Protein AF-S0J8M6-F1 (afdb_monomer)

Radius of gyration: 16.59 Å; Cα contacts (8 Å, |Δi|>4): 212; chains: 1; bounding box: 36×53×48 Å

pLDDT: mean 81.58, std 20.08, range [29.53, 96.81]

Structure (mmCIF, N/CA/C/O backbone):
data_AF-S0J8M6-F1
#
_entry.id   AF-S0J8M6-F1
#
loop_
_atom_site.group_PDB
_atom_site.id
_atom_site.type_symbol
_atom_site.label_atom_id
_atom_site.label_alt_id
_atom_site.label_comp_id
_atom_site.label_asym_id
_atom_site.label_entity_id
_atom_site.label_seq_id
_atom_site.pdbx_PDB_ins_code
_atom_site.Cartn_x
_atom_site.Cartn_y
_atom_site.Cartn_z
_atom_site.occupancy
_atom_site.B_iso_or_equiv
_atom_site.auth_seq_id
_atom_site.auth_comp_id
_atom_site.auth_asym_id
_atom_site.auth_atom_id
_atom_site.pdbx_PDB_model_num
ATOM 1 N N . MET A 1 1 ? 10.619 31.302 31.227 1.00 32.97 1 MET A N 1
ATOM 2 C CA . MET A 1 1 ? 9.238 30.873 31.512 1.00 32.97 1 MET A CA 1
ATOM 3 C C . MET A 1 1 ? 8.827 29.932 30.387 1.00 32.97 1 MET A C 1
ATOM 5 O O . MET A 1 1 ? 8.701 30.430 29.283 1.00 32.97 1 MET A O 1
ATOM 9 N N . ILE A 1 2 ? 8.698 28.629 30.715 1.00 34.47 2 ILE A N 1
ATOM 10 C CA . ILE A 1 2 ? 8.013 27.507 30.010 1.00 34.47 2 ILE A CA 1
ATOM 11 C C . ILE A 1 2 ? 8.549 27.183 28.576 1.00 34.47 2 ILE A C 1
ATOM 13 O O . ILE A 1 2 ? 8.850 28.086 27.817 1.00 34.47 2 ILE A O 1
ATOM 17 N N . LEU A 1 3 ? 8.781 25.945 28.117 1.00 31.84 3 LEU A N 1
ATOM 18 C CA . LEU A 1 3 ? 8.140 24.659 28.402 1.00 31.84 3 LEU A CA 1
ATOM 19 C C . LEU A 1 3 ? 9.119 23.479 28.375 1.00 31.84 3 LEU A C 1
ATOM 21 O O . LEU A 1 3 ? 9.919 23.321 27.458 1.00 31.84 3 LEU A O 1
ATOM 25 N N . SER A 1 4 ? 8.974 22.622 29.386 1.00 38.34 4 SER A N 1
ATOM 26 C CA . SER A 1 4 ? 9.396 21.226 29.393 1.00 38.34 4 SER A CA 1
ATOM 27 C C . SER A 1 4 ? 8.748 20.490 28.216 1.00 38.34 4 SER A C 1
ATOM 29 O O . SER A 1 4 ? 7.544 20.227 28.237 1.00 38.34 4 SER A O 1
ATOM 31 N N . GLY A 1 5 ? 9.534 20.188 27.184 1.00 31.67 5 GLY A N 1
ATOM 32 C CA . GLY A 1 5 ? 9.113 19.329 26.081 1.00 31.67 5 GLY A CA 1
ATOM 33 C C . GLY A 1 5 ? 9.007 17.887 26.564 1.00 31.67 5 GLY A C 1
ATOM 34 O O . GLY A 1 5 ? 10.000 17.310 27.006 1.00 31.67 5 GLY A O 1
ATOM 35 N N . GLY A 1 6 ? 7.794 17.337 26.521 1.00 29.53 6 GLY A N 1
ATOM 36 C CA . GLY A 1 6 ? 7.526 15.936 26.817 1.00 29.53 6 GLY A CA 1
ATOM 37 C C . GLY A 1 6 ? 8.408 15.016 25.977 1.00 29.53 6 GLY A C 1
ATOM 38 O O . GLY A 1 6 ? 8.615 15.233 24.784 1.00 29.53 6 GLY A O 1
ATOM 39 N N . VAL A 1 7 ? 8.953 13.991 26.625 1.00 33.16 7 VAL A N 1
ATOM 40 C CA . VAL A 1 7 ? 9.706 12.927 25.967 1.00 33.16 7 VAL A CA 1
ATOM 41 C C . VAL A 1 7 ? 8.689 12.051 25.239 1.00 33.16 7 VAL A C 1
ATOM 43 O O . VAL A 1 7 ? 8.014 11.246 25.873 1.00 33.16 7 VAL A O 1
ATOM 46 N N . TYR A 1 8 ? 8.546 12.223 23.924 1.00 38.94 8 TYR A N 1
ATOM 47 C CA . TYR A 1 8 ? 7.816 11.269 23.089 1.00 38.94 8 TYR A CA 1
ATOM 48 C C . TYR A 1 8 ? 8.672 9.999 22.968 1.00 38.94 8 TYR A C 1
ATOM 50 O O . TYR A 1 8 ? 9.764 10.063 22.398 1.00 38.94 8 TYR A O 1
ATOM 58 N N . PRO A 1 9 ? 8.238 8.847 23.504 1.00 37.88 9 PRO A N 1
ATOM 59 C CA . PRO A 1 9 ? 9.124 7.708 23.739 1.00 37.88 9 PRO A CA 1
ATOM 60 C C . PRO A 1 9 ? 9.523 6.907 22.484 1.00 37.88 9 PRO A C 1
ATOM 62 O O . PRO A 1 9 ? 10.106 5.844 22.634 1.00 37.88 9 PRO A O 1
ATOM 65 N N . ASN A 1 10 ? 9.270 7.390 21.258 1.00 46.72 10 ASN A N 1
ATOM 66 C CA . ASN A 1 10 ? 9.538 6.647 20.014 1.00 46.72 10 ASN A CA 1
ATOM 67 C C . ASN A 1 10 ? 9.931 7.542 18.817 1.00 46.72 10 ASN A C 1
ATOM 69 O O . ASN A 1 10 ? 9.442 7.356 17.704 1.00 46.72 10 ASN A O 1
ATOM 73 N N . MET A 1 11 ? 10.807 8.532 19.011 1.00 41.62 11 MET A N 1
ATOM 74 C CA . MET A 1 11 ? 11.320 9.332 17.888 1.00 41.62 11 MET A CA 1
ATOM 75 C C . MET A 1 11 ? 12.421 8.551 17.135 1.00 41.62 11 MET A C 1
ATOM 77 O O . MET A 1 11 ? 13.416 8.171 17.758 1.00 41.62 11 MET A O 1
ATOM 81 N N . PRO A 1 12 ? 12.281 8.273 15.821 1.00 45.41 12 PRO A N 1
ATOM 82 C CA . PRO A 1 12 ? 13.279 7.510 15.073 1.00 45.41 12 PRO A CA 1
ATOM 83 C C . PRO A 1 12 ? 14.605 8.286 14.942 1.00 45.41 12 PRO A C 1
ATOM 85 O O . PRO A 1 12 ? 14.601 9.520 14.906 1.00 45.41 12 PRO A O 1
ATOM 88 N N . PRO A 1 13 ? 15.757 7.591 14.852 1.00 42.75 13 PRO A N 1
ATOM 89 C CA . PRO A 1 13 ? 17.066 8.235 14.836 1.00 42.75 13 PRO A CA 1
ATOM 90 C C . PRO A 1 13 ? 17.245 9.145 13.612 1.00 42.75 13 PRO A C 1
ATOM 92 O O . PRO A 1 13 ? 17.044 8.740 12.464 1.00 42.75 13 PRO A O 1
ATOM 95 N N . ILE A 1 14 ? 17.677 10.382 13.870 1.00 43.38 14 ILE A N 1
ATOM 96 C CA . ILE A 1 14 ? 18.008 11.391 12.858 1.00 43.38 14 ILE A CA 1
ATOM 97 C C . ILE A 1 14 ? 19.294 10.955 12.142 1.00 43.38 14 ILE A C 1
ATOM 99 O O . ILE A 1 14 ? 20.349 10.819 12.763 1.00 43.38 14 ILE A O 1
ATOM 103 N N . THR A 1 15 ? 19.238 10.733 10.827 1.00 50.81 15 THR A N 1
ATOM 104 C CA . THR A 1 15 ? 20.457 10.503 10.030 1.00 50.81 15 THR A CA 1
ATOM 105 C C . THR A 1 15 ? 21.140 11.836 9.698 1.00 50.81 15 THR A C 1
ATOM 107 O O . THR A 1 15 ? 20.501 12.886 9.726 1.00 50.81 15 TH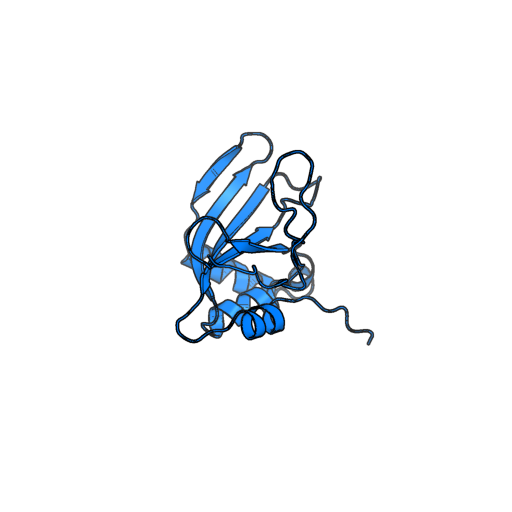R A O 1
ATOM 110 N N . ARG A 1 16 ? 22.442 11.824 9.351 1.00 42.69 16 ARG A N 1
ATOM 111 C CA . ARG A 1 16 ? 23.295 13.020 9.112 1.00 42.69 16 ARG A CA 1
ATOM 112 C C . ARG A 1 16 ? 22.754 14.059 8.104 1.00 42.69 16 ARG A C 1
ATOM 114 O O . ARG A 1 16 ? 23.362 15.112 7.961 1.00 42.69 16 ARG A O 1
ATOM 121 N N . ARG A 1 17 ? 21.651 13.780 7.401 1.00 43.78 17 ARG A N 1
ATOM 122 C CA . ARG A 1 17 ? 20.979 14.695 6.463 1.00 43.78 17 ARG A CA 1
ATOM 123 C C . ARG A 1 17 ? 19.645 15.262 6.969 1.00 43.78 17 ARG A C 1
ATOM 125 O O . ARG A 1 17 ? 18.928 15.859 6.181 1.00 43.78 17 ARG A O 1
ATOM 132 N N . GLY A 1 18 ? 19.294 15.086 8.244 1.00 39.19 18 GLY A N 1
ATOM 133 C CA . GLY A 1 18 ? 18.059 15.655 8.807 1.00 39.19 18 GLY A CA 1
ATOM 134 C C . GLY A 1 18 ? 16.768 15.032 8.264 1.00 39.19 18 GLY A C 1
ATOM 135 O O . GLY A 1 18 ? 15.685 15.510 8.575 1.00 39.19 18 GLY A O 1
ATOM 136 N N . VAL A 1 19 ? 16.871 13.955 7.480 1.00 44.22 19 VAL A N 1
ATOM 137 C CA . VAL A 1 19 ? 15.721 13.181 7.014 1.00 44.22 19 VAL A CA 1
ATOM 138 C C . VAL A 1 19 ? 15.435 12.124 8.072 1.00 44.22 19 VAL A C 1
ATOM 140 O O . VAL A 1 19 ? 16.308 11.301 8.387 1.00 44.22 19 VAL A O 1
ATOM 143 N N . TYR A 1 20 ? 14.234 12.176 8.648 1.00 45.22 20 TYR A N 1
ATOM 144 C CA . TYR A 1 20 ? 13.719 11.115 9.502 1.00 45.22 20 TYR A CA 1
ATOM 145 C C . TYR A 1 20 ? 13.807 9.805 8.724 1.00 45.22 20 TYR A C 1
ATOM 147 O O . TYR A 1 20 ? 13.199 9.667 7.666 1.00 45.22 20 TYR A O 1
ATOM 155 N N . LYS A 1 21 ? 14.591 8.842 9.218 1.00 45.38 21 LYS A N 1
ATOM 156 C CA . LYS A 1 21 ? 14.497 7.473 8.715 1.00 45.38 21 LYS A CA 1
ATOM 157 C C . LYS A 1 21 ? 13.219 6.893 9.310 1.00 45.38 21 LYS A C 1
ATOM 159 O O . LYS A 1 21 ? 13.263 6.247 10.354 1.00 45.38 21 LYS A O 1
ATOM 164 N N . THR A 1 22 ? 12.078 7.180 8.698 1.00 54.66 22 THR A N 1
ATOM 165 C CA . THR A 1 22 ? 10.847 6.441 8.961 1.00 54.66 22 THR A CA 1
ATOM 166 C C . THR A 1 22 ? 11.154 4.960 8.743 1.00 54.66 22 THR A C 1
ATOM 168 O O . THR A 1 22 ? 11.711 4.555 7.718 1.00 54.66 22 THR A O 1
ATOM 171 N N . MET A 1 23 ? 10.906 4.137 9.764 1.00 58.00 23 MET A N 1
ATOM 172 C CA . MET A 1 23 ? 10.990 2.689 9.605 1.00 58.00 23 MET A CA 1
ATOM 173 C C . MET A 1 23 ? 9.793 2.268 8.765 1.00 58.00 23 MET A C 1
ATOM 175 O O . MET A 1 23 ? 8.698 2.102 9.296 1.00 58.00 23 MET A O 1
ATOM 179 N N . ARG A 1 24 ? 9.999 2.162 7.451 1.00 78.25 24 ARG A N 1
ATOM 180 C CA . ARG A 1 24 ? 8.974 1.695 6.518 1.00 78.25 24 ARG A CA 1
ATOM 181 C C . ARG A 1 24 ? 8.620 0.254 6.853 1.00 78.25 24 ARG A C 1
ATOM 183 O O . ARG A 1 24 ? 9.496 -0.613 6.886 1.00 78.25 24 ARG A O 1
ATOM 190 N N . ARG A 1 25 ? 7.349 0.038 7.170 1.00 90.94 25 ARG A N 1
ATOM 191 C CA . ARG A 1 25 ? 6.793 -1.246 7.602 1.00 90.94 25 ARG A CA 1
ATOM 192 C C . ARG A 1 25 ? 6.327 -2.021 6.378 1.00 90.94 25 ARG A C 1
ATOM 194 O O . ARG A 1 25 ? 6.049 -1.420 5.345 1.00 90.94 25 ARG A O 1
ATOM 201 N N . ARG A 1 26 ? 6.272 -3.347 6.477 1.00 92.56 26 ARG A N 1
ATOM 202 C CA . ARG A 1 26 ? 5.739 -4.196 5.404 1.00 92.56 26 ARG A CA 1
ATOM 203 C C . ARG A 1 26 ? 4.240 -4.378 5.593 1.00 92.56 26 ARG A C 1
ATOM 205 O O . ARG A 1 26 ? 3.775 -4.425 6.729 1.00 92.56 26 ARG A O 1
ATOM 212 N N . THR A 1 27 ? 3.527 -4.500 4.486 1.00 93.50 27 THR A N 1
ATOM 213 C CA . THR A 1 27 ? 2.110 -4.871 4.441 1.00 93.50 27 THR A CA 1
ATOM 214 C C . THR A 1 27 ? 1.891 -5.869 3.304 1.00 93.50 27 THR A C 1
ATOM 216 O O . THR A 1 27 ? 2.838 -6.248 2.614 1.00 93.50 27 THR A O 1
ATOM 219 N N . THR A 1 28 ? 0.657 -6.312 3.104 1.00 93.81 28 THR A N 1
ATOM 220 C CA . THR A 1 28 ? 0.270 -7.231 2.028 1.00 93.81 28 THR A CA 1
ATOM 221 C C . THR A 1 28 ? -0.814 -6.611 1.160 1.00 93.81 28 THR A C 1
ATOM 223 O O . THR A 1 28 ? -1.510 -5.685 1.577 1.00 93.81 28 THR A O 1
ATOM 226 N N . THR A 1 29 ? -1.000 -7.155 -0.046 1.00 95.31 29 THR A N 1
ATOM 227 C CA . THR A 1 29 ? -2.090 -6.742 -0.945 1.00 95.31 29 THR A CA 1
ATOM 228 C C . THR A 1 29 ? -3.444 -6.845 -0.242 1.00 95.31 29 THR A C 1
ATOM 230 O O . THR A 1 29 ? -4.257 -5.928 -0.334 1.00 95.31 29 THR A O 1
ATOM 233 N N . LYS A 1 30 ? -3.652 -7.931 0.515 1.00 94.38 30 LYS A N 1
ATOM 234 C CA . LYS A 1 30 ? -4.869 -8.171 1.289 1.00 94.38 30 LYS A CA 1
ATOM 235 C C . LYS A 1 30 ? -5.097 -7.092 2.343 1.00 94.38 30 LYS A C 1
ATOM 237 O O . LYS A 1 30 ? -6.163 -6.494 2.369 1.00 94.38 30 LYS A O 1
ATOM 242 N N . GLN A 1 31 ? -4.097 -6.822 3.177 1.00 95.25 31 GLN A N 1
ATOM 243 C CA . GLN A 1 31 ? -4.194 -5.831 4.252 1.00 95.25 31 GLN A CA 1
ATOM 244 C C . GLN A 1 31 ? -4.444 -4.419 3.721 1.00 95.25 31 GLN A C 1
ATOM 246 O O . GLN A 1 31 ? -5.267 -3.685 4.267 1.00 95.25 31 GLN A O 1
ATOM 251 N N . LEU A 1 32 ? -3.772 -4.052 2.627 1.00 96.12 32 LEU A N 1
ATOM 252 C CA . LEU A 1 32 ? -4.018 -2.786 1.947 1.00 96.1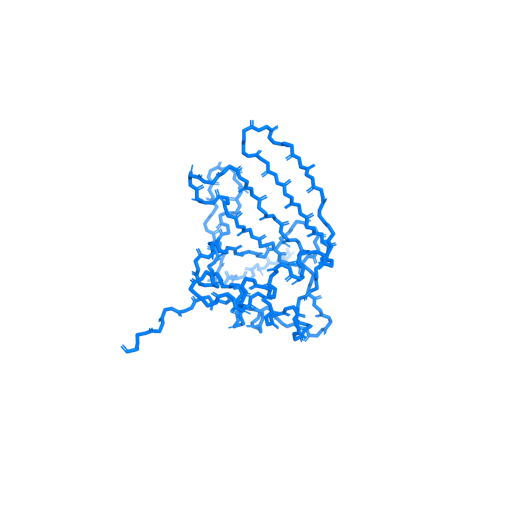2 32 LEU A CA 1
ATOM 253 C C . LEU A 1 32 ? -5.453 -2.706 1.415 1.00 96.12 32 LEU A C 1
ATOM 255 O O . LEU A 1 32 ? -6.143 -1.715 1.653 1.00 96.12 32 LEU A O 1
ATOM 259 N N . LEU A 1 33 ? -5.910 -3.749 0.718 1.00 96.44 33 LEU A N 1
ATOM 260 C CA . LEU A 1 33 ? -7.270 -3.798 0.196 1.00 96.44 33 LEU A CA 1
ATOM 261 C C . LEU A 1 33 ? -8.291 -3.689 1.333 1.00 96.44 33 LEU A C 1
ATOM 263 O O . LEU A 1 33 ? -9.182 -2.853 1.245 1.00 96.44 33 LEU A O 1
ATOM 267 N N . GLU A 1 34 ? -8.119 -4.446 2.418 1.00 96.00 34 GLU A N 1
ATOM 268 C CA . GLU A 1 34 ? -8.995 -4.407 3.593 1.00 96.00 34 GLU A CA 1
ATOM 269 C C . GLU A 1 34 ? -9.032 -3.019 4.250 1.00 96.00 34 GLU A C 1
ATOM 271 O O . GLU A 1 34 ? -10.108 -2.543 4.609 1.00 96.00 34 GLU A O 1
ATOM 276 N N . ALA A 1 35 ? -7.891 -2.332 4.374 1.00 96.81 35 ALA A N 1
ATOM 277 C CA . ALA A 1 35 ? -7.837 -0.973 4.917 1.00 96.81 35 ALA A CA 1
ATOM 278 C C . ALA A 1 35 ? -8.630 0.032 4.070 1.00 96.81 35 ALA A C 1
ATOM 280 O O . ALA A 1 35 ? -9.295 0.915 4.619 1.00 96.81 35 ALA A O 1
ATOM 281 N N . ILE A 1 36 ? -8.598 -0.129 2.746 1.00 96.69 36 ILE A N 1
ATOM 282 C CA . ILE A 1 36 ? -9.357 0.713 1.821 1.00 96.69 36 ILE A CA 1
ATOM 283 C C . ILE A 1 36 ? -10.846 0.347 1.848 1.00 96.69 36 ILE A C 1
ATOM 285 O O . ILE A 1 36 ? -11.696 1.226 1.981 1.00 96.69 36 ILE A O 1
ATOM 289 N N . THR A 1 37 ? -11.195 -0.941 1.769 1.00 96.19 37 THR A N 1
ATOM 290 C CA . THR A 1 37 ? -12.597 -1.389 1.727 1.00 96.19 37 THR A CA 1
ATOM 291 C C . THR A 1 37 ? -13.331 -1.159 3.044 1.00 96.19 37 THR A C 1
ATOM 293 O O . THR A 1 37 ? -14.529 -0.888 3.029 1.00 96.19 37 THR A O 1
ATOM 296 N N . ASN A 1 38 ? -12.625 -1.218 4.178 1.00 96.00 38 ASN A N 1
ATOM 297 C CA . ASN A 1 38 ? -13.174 -0.887 5.497 1.00 96.00 38 ASN A CA 1
ATOM 298 C C . ASN A 1 38 ? -13.232 0.627 5.751 1.00 96.00 38 ASN A C 1
ATOM 300 O O . ASN A 1 38 ? -13.606 1.040 6.847 1.00 96.00 38 ASN A O 1
ATOM 304 N N . ASN A 1 39 ? -12.873 1.449 4.757 1.00 94.56 39 ASN A N 1
ATOM 305 C CA . ASN A 1 39 ? -12.870 2.906 4.835 1.00 94.56 39 ASN A CA 1
ATOM 306 C C . ASN A 1 39 ? -12.025 3.439 6.007 1.00 94.56 39 ASN A C 1
ATOM 308 O O . ASN A 1 39 ? -12.392 4.430 6.626 1.00 94.56 39 ASN A O 1
ATOM 312 N N . LEU A 1 40 ? -10.903 2.780 6.317 1.00 95.62 40 LEU A N 1
ATOM 313 C CA . LEU A 1 40 ? -9.896 3.309 7.247 1.00 95.62 40 LEU A CA 1
ATOM 314 C C . LEU A 1 40 ? -8.945 4.262 6.514 1.00 95.62 40 LEU A C 1
ATOM 316 O O . LEU A 1 40 ? -8.496 5.267 7.066 1.00 95.62 40 LEU A O 1
ATOM 320 N N . LEU A 1 41 ? -8.660 3.943 5.249 1.00 95.38 41 LEU A N 1
ATOM 321 C CA . LEU A 1 41 ? -7.810 4.721 4.358 1.00 95.38 41 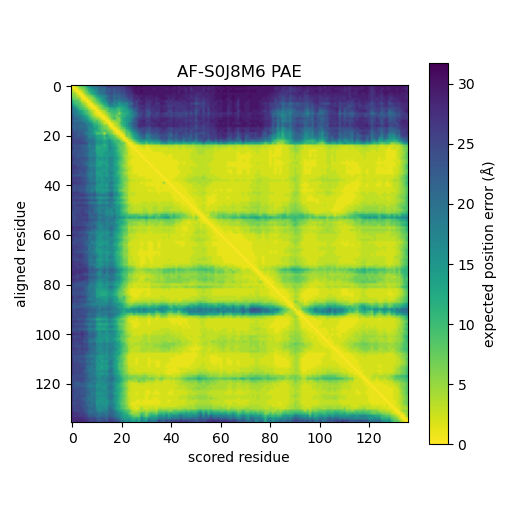LEU A CA 1
ATOM 322 C C . LEU A 1 41 ? -8.521 4.978 3.031 1.00 95.38 41 LEU A C 1
ATOM 324 O O . LEU A 1 41 ? -9.166 4.092 2.475 1.00 95.38 41 LEU A O 1
ATOM 328 N N . GLN A 1 42 ? -8.357 6.181 2.491 1.00 94.94 42 GLN A N 1
ATOM 329 C CA . GLN A 1 42 ? -8.911 6.572 1.199 1.00 94.94 42 GLN A CA 1
ATOM 330 C C . GLN A 1 42 ? -7.794 6.899 0.220 1.00 94.94 42 GLN A C 1
ATOM 332 O O . GLN A 1 42 ? -6.848 7.615 0.543 1.00 94.94 42 GLN A O 1
ATOM 337 N N . VAL A 1 43 ? -7.904 6.387 -1.007 1.00 95.75 43 VAL A N 1
ATOM 338 C CA . VAL A 1 43 ? -6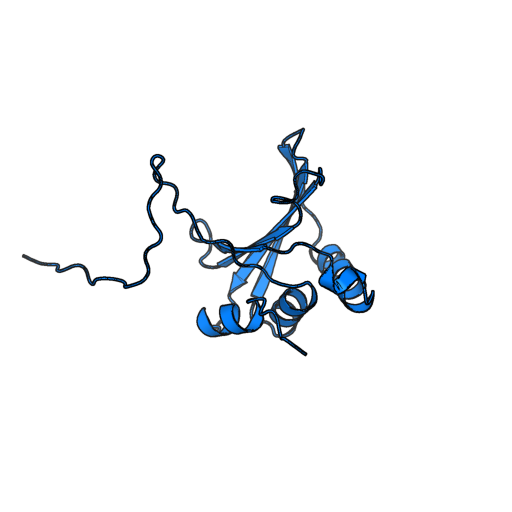.899 6.651 -2.036 1.00 95.75 43 VAL A CA 1
ATOM 339 C C . VAL A 1 43 ? -7.023 8.085 -2.527 1.00 95.75 43 VAL A C 1
ATOM 341 O O . VAL A 1 43 ? -8.003 8.458 -3.176 1.00 95.75 43 VAL A O 1
ATOM 344 N N . ARG A 1 44 ? -6.000 8.892 -2.254 1.00 94.25 44 ARG A N 1
ATOM 345 C CA . ARG A 1 44 ? -5.909 10.288 -2.684 1.00 94.25 44 ARG A CA 1
ATOM 346 C C . ARG A 1 44 ? -5.321 10.397 -4.081 1.00 94.25 44 ARG A C 1
ATOM 348 O O . ARG A 1 44 ? -5.907 11.065 -4.931 1.00 94.25 44 ARG A O 1
ATOM 355 N N . LYS A 1 45 ? -4.187 9.735 -4.307 1.00 94.44 45 LYS A N 1
ATOM 356 C CA . LYS A 1 45 ? -3.395 9.817 -5.538 1.00 94.44 45 LYS A CA 1
ATOM 357 C C . LYS A 1 45 ? -2.610 8.527 -5.740 1.00 94.44 45 LYS A C 1
ATOM 359 O O . LYS A 1 45 ? -2.167 7.925 -4.764 1.00 94.44 45 LYS A O 1
ATOM 364 N N . ILE A 1 46 ? -2.412 8.132 -6.993 1.00 96.44 46 ILE A N 1
ATOM 365 C CA . ILE A 1 46 ? -1.536 7.020 -7.357 1.00 96.44 46 ILE A CA 1
ATOM 366 C C . ILE A 1 46 ? -0.570 7.496 -8.423 1.00 96.44 46 ILE A C 1
ATOM 368 O O . ILE A 1 46 ? -0.975 8.067 -9.432 1.00 96.44 46 ILE A O 1
ATOM 372 N N . GLU A 1 47 ? 0.700 7.203 -8.220 1.00 95.56 47 GLU A N 1
ATOM 373 C CA . GLU A 1 47 ? 1.759 7.485 -9.167 1.00 95.56 47 GLU A CA 1
ATOM 374 C C . GLU A 1 47 ? 2.503 6.203 -9.523 1.00 95.56 47 GLU A C 1
ATOM 376 O O . GLU A 1 47 ? 2.744 5.335 -8.684 1.00 95.56 47 GLU A O 1
ATOM 381 N N . CYS A 1 48 ? 2.897 6.100 -10.785 1.00 94.62 48 CYS A N 1
ATOM 382 C CA . CYS A 1 48 ? 3.861 5.128 -11.260 1.00 94.62 48 CYS A CA 1
ATOM 383 C C . CYS A 1 48 ? 5.076 5.884 -11.782 1.00 94.62 48 CYS A C 1
ATOM 385 O O . CYS A 1 48 ? 4.947 6.746 -12.656 1.00 94.62 48 CYS A O 1
ATOM 387 N N . SER A 1 49 ? 6.249 5.561 -11.249 1.00 93.56 49 SER A N 1
ATOM 388 C CA . SER A 1 49 ? 7.506 6.157 -11.683 1.00 93.56 49 SER A CA 1
ATOM 389 C C . SER A 1 49 ? 8.534 5.115 -12.091 1.00 93.56 49 SER A C 1
ATOM 391 O O . SER A 1 49 ? 8.539 3.994 -11.586 1.00 93.56 49 SER A O 1
ATOM 393 N N . TYR A 1 50 ? 9.414 5.496 -13.012 1.00 90.00 50 TYR A N 1
ATOM 394 C CA . TYR A 1 50 ? 10.522 4.659 -13.472 1.00 90.00 50 TYR A CA 1
ATOM 395 C C . TYR A 1 50 ? 11.817 5.096 -12.787 1.00 90.00 50 TYR A C 1
ATOM 397 O O . TYR A 1 50 ? 12.162 6.281 -12.808 1.00 90.00 50 TYR A O 1
ATOM 405 N N . LYS A 1 51 ? 12.565 4.153 -12.209 1.00 88.25 51 LYS A N 1
ATOM 406 C CA . LYS A 1 51 ? 13.824 4.439 -11.497 1.00 88.25 51 LYS A CA 1
ATOM 407 C C . LYS A 1 51 ? 14.897 5.047 -12.395 1.00 88.25 51 LYS A C 1
ATOM 409 O O . LYS A 1 51 ? 15.704 5.845 -11.926 1.00 88.25 51 LYS A O 1
ATOM 414 N N . SER A 1 52 ? 14.920 4.662 -13.667 1.00 89.62 52 SER A N 1
ATOM 415 C CA . SER A 1 52 ? 15.900 5.134 -14.645 1.00 89.62 52 SER A CA 1
ATOM 416 C C . SER A 1 52 ? 15.634 6.560 -15.126 1.00 89.62 52 SER A C 1
ATOM 418 O O . SER A 1 52 ? 16.578 7.334 -15.289 1.00 89.62 52 SER A O 1
ATOM 420 N N . SER A 1 53 ? 14.369 6.919 -15.364 1.00 86.38 53 SER A N 1
ATOM 421 C CA . SER A 1 53 ? 14.005 8.191 -16.000 1.00 86.38 53 SER A CA 1
ATOM 422 C C . SER A 1 53 ? 13.447 9.234 -15.035 1.00 86.38 53 SER A C 1
ATOM 424 O O . SER A 1 53 ? 13.380 10.407 -15.396 1.00 86.38 53 SER A O 1
ATOM 426 N N . ASN A 1 54 ? 13.038 8.833 -13.826 1.00 73.06 54 ASN A N 1
ATOM 427 C CA . ASN A 1 54 ? 12.248 9.646 -12.894 1.00 73.06 54 ASN A CA 1
ATOM 428 C C . ASN A 1 54 ? 10.966 10.228 -13.518 1.00 73.06 54 ASN A C 1
ATOM 430 O O . ASN A 1 54 ? 10.406 11.192 -12.998 1.00 73.06 54 ASN A O 1
ATOM 434 N N . GLN A 1 55 ? 10.492 9.667 -14.635 1.00 87.25 55 GLN A N 1
ATOM 435 C CA . GLN A 1 55 ? 9.198 10.033 -15.191 1.00 87.25 55 GLN A CA 1
ATOM 436 C C . GLN A 1 55 ? 8.108 9.544 -14.243 1.00 87.25 55 GLN A C 1
ATOM 438 O O . GLN A 1 55 ? 8.126 8.379 -13.855 1.00 87.25 55 GLN A O 1
ATOM 443 N N . ILE A 1 56 ? 7.166 10.426 -13.912 1.00 91.06 56 ILE A N 1
ATOM 444 C CA . ILE A 1 56 ? 6.023 10.142 -13.045 1.00 91.06 56 ILE A CA 1
ATOM 445 C C . ILE A 1 56 ? 4.757 10.210 -13.893 1.00 91.06 56 ILE A C 1
ATOM 447 O O . ILE A 1 56 ? 4.504 11.217 -14.553 1.00 91.06 56 ILE A O 1
ATOM 451 N N . ASN A 1 57 ? 3.969 9.141 -13.863 1.00 93.12 57 ASN A N 1
ATOM 452 C CA . ASN A 1 57 ? 2.655 9.073 -14.484 1.00 93.12 57 ASN A CA 1
ATOM 453 C C . ASN A 1 57 ? 1.605 8.845 -13.395 1.00 93.12 57 ASN A C 1
ATOM 455 O O . ASN A 1 57 ? 1.736 7.922 -12.592 1.00 93.12 57 ASN A O 1
ATOM 459 N N . GLU A 1 58 ? 0.558 9.662 -13.380 1.00 94.88 58 GLU A N 1
ATOM 460 C CA . GLU A 1 58 ? -0.579 9.457 -12.483 1.00 94.88 58 GLU A CA 1
ATOM 461 C C . GLU A 1 58 ? -1.477 8.330 -13.015 1.00 94.88 58 GLU A C 1
ATOM 463 O O . GLU A 1 58 ? -1.716 8.231 -14.222 1.00 94.88 58 GLU A O 1
ATOM 468 N N . LEU A 1 59 ? -1.954 7.463 -12.122 1.00 93.69 59 LEU A N 1
ATOM 469 C CA . LEU A 1 59 ? -2.865 6.364 -12.447 1.00 93.69 59 LEU A CA 1
ATOM 470 C C . LEU A 1 59 ? -4.274 6.650 -11.913 1.00 93.69 59 LEU A C 1
ATOM 472 O O . LEU A 1 59 ? -4.443 7.282 -10.871 1.00 93.69 59 LEU A O 1
ATOM 476 N N . SER A 1 60 ? -5.291 6.136 -12.611 1.00 95.56 60 SER A N 1
ATOM 477 C CA . SER A 1 60 ? -6.683 6.189 -12.143 1.00 95.56 60 SER A CA 1
ATOM 478 C C . SER A 1 60 ? -6.862 5.347 -10.877 1.00 95.56 60 SER A C 1
ATOM 480 O O . SER A 1 60 ? -6.326 4.239 -10.766 1.00 95.56 60 SER A O 1
ATOM 482 N N . LYS A 1 61 ? -7.651 5.876 -9.934 1.00 95.69 61 LYS A N 1
ATOM 483 C CA . LYS A 1 61 ? -7.995 5.196 -8.678 1.00 95.69 61 LYS A CA 1
ATOM 484 C C . LYS A 1 61 ? -8.781 3.922 -8.936 1.00 95.69 61 LYS A C 1
ATOM 486 O O . LYS A 1 61 ? -8.497 2.902 -8.326 1.00 95.69 61 LYS A O 1
ATOM 491 N N . GLU A 1 62 ? -9.724 3.981 -9.864 1.00 95.50 62 GLU A N 1
ATOM 492 C CA . GLU A 1 62 ? -10.587 2.867 -10.244 1.00 95.50 62 GLU A CA 1
ATOM 493 C C . GLU A 1 62 ? -9.746 1.705 -10.780 1.00 95.50 62 GLU A C 1
ATOM 495 O O . GLU A 1 62 ? -9.805 0.600 -10.250 1.00 95.50 62 GLU A O 1
ATOM 500 N N . ILE A 1 63 ? -8.859 1.986 -11.742 1.00 94.25 63 ILE A N 1
ATOM 501 C CA . ILE A 1 63 ? -7.959 0.976 -12.315 1.00 94.25 63 ILE A CA 1
ATOM 502 C C . ILE A 1 63 ? -7.026 0.396 -11.244 1.00 94.25 63 ILE A C 1
ATOM 504 O O . ILE A 1 63 ? -6.743 -0.802 -11.244 1.00 94.25 63 ILE A O 1
ATOM 508 N N . PHE A 1 64 ? -6.518 1.232 -10.335 1.00 95.31 64 PHE A N 1
ATOM 509 C CA . PHE A 1 64 ? -5.678 0.760 -9.237 1.00 95.31 64 PHE A CA 1
ATOM 510 C C . PHE A 1 64 ? -6.429 -0.214 -8.319 1.00 95.31 64 PHE A C 1
ATOM 512 O O . PHE A 1 64 ? -5.897 -1.282 -8.018 1.00 95.31 64 PHE A O 1
ATOM 519 N N . LEU A 1 65 ? -7.652 0.125 -7.906 1.00 96.25 65 LEU A N 1
ATOM 520 C CA . LEU A 1 65 ? -8.461 -0.713 -7.018 1.00 96.25 65 LEU A CA 1
ATOM 521 C C . LEU A 1 65 ? -8.858 -2.036 -7.681 1.00 96.25 65 LEU A C 1
ATOM 523 O O . LEU A 1 65 ? -8.735 -3.081 -7.044 1.00 96.25 65 LEU A O 1
ATOM 527 N N . ASP A 1 66 ? -9.236 -2.008 -8.960 1.00 96.31 66 ASP A N 1
ATOM 528 C CA . ASP A 1 66 ? -9.548 -3.218 -9.727 1.00 96.31 66 ASP A CA 1
ATOM 529 C C . ASP A 1 66 ? -8.333 -4.157 -9.805 1.00 96.31 66 ASP A C 1
ATOM 531 O O . ASP A 1 66 ? -8.440 -5.359 -9.552 1.00 96.31 66 ASP A O 1
ATOM 535 N N . ASN A 1 67 ? -7.145 -3.609 -10.084 1.00 94.56 67 ASN A N 1
ATOM 536 C CA . ASN A 1 67 ? -5.906 -4.388 -10.108 1.00 94.56 67 ASN A CA 1
ATOM 537 C C . ASN A 1 67 ? -5.542 -4.939 -8.725 1.00 94.56 67 ASN A C 1
ATOM 539 O O . ASN A 1 67 ? -5.080 -6.074 -8.618 1.00 94.56 67 ASN A O 1
ATOM 543 N N . LEU A 1 68 ? -5.736 -4.152 -7.665 1.00 95.25 68 LEU A N 1
ATOM 544 C CA . LEU A 1 68 ? -5.451 -4.574 -6.297 1.00 95.25 68 LEU A CA 1
ATOM 545 C C . LEU A 1 68 ? -6.355 -5.744 -5.880 1.00 95.25 68 LEU A C 1
ATOM 547 O O . LEU A 1 68 ? -5.860 -6.729 -5.328 1.00 95.25 68 LEU A O 1
ATOM 551 N N . ALA A 1 69 ? -7.650 -5.672 -6.202 1.00 95.88 69 ALA A N 1
ATOM 552 C CA . ALA A 1 69 ? -8.604 -6.756 -5.983 1.00 95.88 69 ALA A CA 1
ATOM 553 C C . ALA A 1 69 ? -8.228 -8.010 -6.786 1.00 95.88 69 ALA A C 1
ATOM 555 O O . ALA A 1 69 ? -8.130 -9.098 -6.219 1.00 95.88 69 ALA A O 1
ATOM 556 N N . PHE A 1 70 ? -7.902 -7.850 -8.072 1.00 95.62 70 PHE A N 1
ATOM 557 C CA . PHE A 1 70 ? -7.451 -8.951 -8.924 1.00 95.62 70 PHE A CA 1
ATOM 558 C C . PHE A 1 70 ? -6.194 -9.647 -8.375 1.00 95.62 70 PHE A C 1
ATOM 560 O O . PHE A 1 70 ? -6.130 -10.875 -8.320 1.00 95.62 70 PHE A O 1
ATOM 567 N N . ILE A 1 71 ? -5.190 -8.883 -7.924 1.00 94.25 71 ILE A N 1
ATOM 568 C CA . ILE A 1 71 ? -3.974 -9.446 -7.319 1.00 94.25 71 ILE A CA 1
ATOM 569 C C . ILE A 1 71 ? -4.315 -10.177 -6.020 1.00 94.25 71 ILE A C 1
ATOM 571 O O . ILE A 1 71 ? -3.805 -11.273 -5.796 1.00 94.25 71 ILE A O 1
ATOM 575 N N . ASN A 1 72 ? -5.185 -9.620 -5.178 1.00 94.50 72 ASN A N 1
ATOM 576 C CA . ASN A 1 72 ? -5.613 -10.277 -3.946 1.00 94.50 72 ASN A CA 1
ATOM 577 C C . ASN A 1 72 ? -6.301 -11.632 -4.215 1.00 94.50 72 ASN A C 1
ATOM 579 O O . ASN A 1 72 ? -6.076 -12.596 -3.488 1.00 94.50 72 ASN A O 1
ATOM 583 N N . GLU A 1 73 ? -7.080 -11.734 -5.293 1.00 94.50 73 GLU A N 1
ATOM 584 C CA . GLU A 1 73 ? -7.765 -12.968 -5.710 1.00 94.50 73 GLU A CA 1
ATOM 585 C C . GLU A 1 73 ? -6.854 -13.975 -6.430 1.00 94.50 73 GLU A C 1
ATOM 587 O O . GLU A 1 73 ? -7.176 -15.159 -6.525 1.00 94.50 73 GLU A O 1
ATOM 592 N N . SER A 1 74 ? -5.686 -13.541 -6.909 1.00 90.56 74 SER A N 1
ATOM 593 C CA . SER A 1 74 ? -4.770 -14.365 -7.714 1.00 90.56 74 SER A CA 1
ATOM 594 C C . SER A 1 74 ? -4.060 -15.498 -6.949 1.00 90.56 74 SER A C 1
ATOM 596 O O . SER A 1 74 ? -3.282 -16.259 -7.534 1.00 90.56 74 SER A O 1
ATOM 598 N N . GLY A 1 75 ? -4.297 -15.628 -5.640 1.00 83.75 75 GLY A N 1
ATOM 599 C CA . GLY A 1 75 ? -3.706 -16.659 -4.791 1.00 83.75 75 GLY A CA 1
ATOM 600 C C . GLY A 1 75 ? -2.219 -16.411 -4.540 1.00 83.75 75 GLY A C 1
ATOM 601 O O . GLY A 1 75 ? -1.857 -15.557 -3.737 1.00 83.75 75 GLY A O 1
ATOM 602 N N . VAL A 1 76 ? -1.341 -17.156 -5.221 1.00 81.38 76 VAL A N 1
ATOM 603 C CA . VAL A 1 76 ? 0.114 -17.140 -4.959 1.00 81.38 76 VAL A CA 1
ATOM 604 C C . VAL A 1 76 ? 0.723 -15.743 -5.132 1.00 81.38 76 VAL A C 1
ATOM 606 O O . VAL A 1 76 ? 1.622 -15.374 -4.378 1.00 81.38 76 VAL A O 1
ATOM 609 N N . PHE A 1 77 ? 0.226 -14.938 -6.077 1.00 83.81 77 PHE A N 1
ATOM 610 C CA . PHE A 1 77 ? 0.770 -13.595 -6.295 1.00 83.81 77 PHE A CA 1
ATOM 611 C C . PHE A 1 77 ? 0.265 -12.554 -5.288 1.00 83.81 77 PHE A C 1
ATOM 613 O O . PHE A 1 77 ? 0.918 -11.523 -5.135 1.00 83.81 77 PHE A O 1
ATOM 620 N N . ALA A 1 78 ? -0.813 -12.824 -4.541 1.00 84.19 78 ALA A N 1
ATOM 621 C CA . ALA A 1 78 ? -1.345 -11.893 -3.541 1.00 84.19 78 ALA A CA 1
ATOM 622 C C . ALA A 1 78 ? -0.306 -11.542 -2.462 1.00 84.19 78 ALA A C 1
ATOM 624 O O . ALA A 1 78 ? -0.184 -10.379 -2.065 1.00 84.19 78 ALA A O 1
ATOM 625 N N . ASN A 1 79 ? 0.483 -12.543 -2.057 1.00 82.12 79 ASN A N 1
ATOM 626 C CA . ASN A 1 79 ? 1.541 -12.436 -1.048 1.00 82.12 79 ASN A CA 1
ATOM 627 C C . ASN A 1 79 ? 2.927 -12.140 -1.646 1.00 82.12 79 ASN A C 1
ATOM 629 O O . ASN A 1 79 ? 3.887 -11.955 -0.904 1.00 82.12 79 ASN A O 1
ATOM 633 N N . PHE A 1 80 ? 3.053 -12.125 -2.976 1.00 84.50 80 PHE A N 1
ATOM 634 C CA . PHE A 1 80 ? 4.333 -11.907 -3.654 1.00 84.50 80 PHE A CA 1
ATOM 635 C C . PHE A 1 80 ? 4.715 -10.423 -3.735 1.00 84.50 80 PHE A C 1
ATOM 637 O O . PHE A 1 80 ? 5.899 -10.092 -3.794 1.00 84.50 80 PHE A O 1
ATOM 644 N N . ILE A 1 81 ? 3.725 -9.528 -3.769 1.00 89.88 81 ILE A N 1
ATOM 645 C CA . ILE A 1 81 ? 3.958 -8.098 -3.983 1.00 89.88 81 ILE A CA 1
ATOM 646 C C . ILE A 1 81 ? 4.569 -7.446 -2.735 1.00 89.88 81 ILE A C 1
ATOM 648 O O . ILE A 1 81 ? 4.035 -7.560 -1.632 1.00 89.88 81 ILE A O 1
ATOM 652 N N . ASP A 1 82 ? 5.684 -6.734 -2.925 1.00 88.19 82 ASP A N 1
ATOM 653 C CA . ASP A 1 82 ? 6.509 -6.164 -1.859 1.00 88.19 82 ASP A CA 1
ATOM 654 C C . ASP A 1 82 ? 6.010 -4.789 -1.383 1.00 88.19 82 ASP A C 1
ATOM 656 O O . ASP A 1 82 ? 6.663 -3.754 -1.551 1.00 88.19 82 ASP A O 1
ATOM 660 N N . TRP A 1 83 ? 4.843 -4.769 -0.742 1.00 93.56 83 TRP A N 1
ATOM 661 C CA . TRP A 1 83 ? 4.265 -3.531 -0.224 1.00 93.56 83 TRP A CA 1
ATOM 662 C C . TRP A 1 83 ? 4.967 -3.025 1.038 1.00 93.56 83 TRP A C 1
ATOM 664 O O . TRP A 1 83 ? 5.152 -3.745 2.024 1.00 93.56 83 TRP A O 1
ATOM 674 N N . HIS A 1 84 ? 5.297 -1.737 1.024 1.00 94.12 84 HIS A N 1
ATOM 675 C CA . HIS A 1 84 ? 5.870 -1.018 2.154 1.00 94.12 84 HIS A CA 1
ATOM 676 C C . HIS A 1 84 ? 5.063 0.239 2.440 1.00 94.12 84 HIS A C 1
ATOM 678 O O . HIS A 1 84 ? 4.658 0.917 1.504 1.00 94.12 84 HIS A O 1
ATOM 684 N N . TYR A 1 85 ? 4.874 0.585 3.711 1.00 93.31 85 TYR A N 1
ATOM 685 C CA . TYR A 1 85 ? 4.120 1.771 4.100 1.00 93.31 85 TYR A CA 1
ATOM 686 C C . TYR A 1 85 ? 4.811 2.602 5.182 1.00 93.31 85 TYR A C 1
ATOM 688 O O . TYR A 1 85 ? 5.590 2.095 5.999 1.00 93.31 85 TYR A O 1
ATOM 696 N N . GLU A 1 86 ? 4.507 3.896 5.190 1.00 91.94 86 GLU A N 1
ATOM 697 C CA . GLU A 1 86 ? 4.881 4.845 6.236 1.00 91.94 86 GLU A CA 1
ATOM 698 C C . GLU A 1 86 ? 3.844 5.956 6.379 1.00 91.94 86 GLU A C 1
ATOM 700 O O . GLU A 1 86 ? 3.054 6.207 5.472 1.00 91.94 86 GLU A O 1
ATOM 705 N N . ARG A 1 87 ? 3.865 6.632 7.528 1.00 89.25 87 ARG A N 1
ATOM 706 C CA . ARG A 1 87 ? 3.061 7.830 7.765 1.00 89.25 87 ARG A CA 1
ATOM 707 C C . ARG A 1 87 ? 3.611 8.978 6.919 1.00 89.25 87 ARG A C 1
ATOM 709 O O . ARG A 1 87 ? 4.817 9.232 6.939 1.00 89.25 87 ARG A O 1
ATOM 716 N N . ASP A 1 88 ? 2.735 9.672 6.209 1.00 86.69 88 ASP A N 1
ATOM 717 C CA . ASP A 1 88 ? 3.078 10.866 5.445 1.00 86.69 88 ASP A CA 1
ATOM 718 C C . ASP A 1 88 ? 3.065 12.092 6.361 1.00 86.69 88 ASP A C 1
ATOM 720 O O . ASP A 1 88 ? 2.019 12.653 6.685 1.00 86.69 88 ASP A O 1
ATOM 724 N N . LEU A 1 89 ? 4.257 12.507 6.787 1.00 75.31 89 LEU A N 1
ATOM 725 C CA . LEU A 1 89 ? 4.448 13.668 7.658 1.00 75.31 89 LEU A CA 1
ATOM 726 C C . LEU A 1 89 ? 4.469 15.001 6.896 1.00 75.31 89 LEU A C 1
ATOM 728 O O . LEU A 1 89 ? 4.643 16.046 7.522 1.00 75.31 89 LEU A O 1
ATOM 732 N N . SER A 1 90 ? 4.392 14.971 5.563 1.00 69.12 90 SER A N 1
ATOM 733 C CA . SER A 1 90 ? 4.705 16.125 4.720 1.00 69.12 90 SER A CA 1
ATOM 734 C C . SER A 1 90 ? 3.480 16.874 4.216 1.00 69.12 90 SER A C 1
ATOM 736 O O . SER A 1 90 ? 3.516 18.104 4.198 1.00 69.12 90 SER A O 1
ATOM 738 N N . GLU A 1 91 ? 2.410 16.168 3.837 1.00 60.12 91 GLU A N 1
ATOM 739 C CA . GLU A 1 91 ? 1.342 16.814 3.071 1.00 60.12 91 GLU A CA 1
ATOM 740 C C . GLU A 1 91 ? -0.077 16.676 3.616 1.00 60.12 91 GLU A C 1
ATOM 742 O O . GLU A 1 91 ? -0.840 17.582 3.315 1.00 60.12 91 GLU A O 1
ATOM 747 N N . ASN A 1 92 ? -0.464 15.648 4.393 1.00 63.53 92 ASN A N 1
ATOM 748 C CA . ASN A 1 92 ? -1.887 15.483 4.772 1.00 63.53 92 ASN A CA 1
ATOM 749 C C . ASN A 1 92 ? -2.186 14.566 5.985 1.00 63.53 92 ASN A C 1
ATOM 751 O O . ASN A 1 92 ? -3.293 14.049 6.092 1.00 63.53 92 ASN A O 1
ATOM 755 N N . ASP A 1 93 ? -1.228 14.347 6.896 1.00 73.50 93 ASP A N 1
ATOM 756 C CA . ASP A 1 93 ? -1.390 13.441 8.059 1.00 73.50 93 ASP A CA 1
ATOM 757 C C . ASP A 1 93 ? -1.902 12.035 7.670 1.00 73.50 93 ASP A C 1
ATOM 759 O O . ASP A 1 93 ? -2.708 11.414 8.358 1.00 73.50 93 ASP A O 1
ATOM 763 N N . GLY A 1 94 ? -1.447 11.563 6.506 1.00 89.31 94 GLY A N 1
ATOM 764 C CA . GLY A 1 94 ? -1.900 10.341 5.856 1.00 89.31 94 GLY A CA 1
ATOM 765 C C . GLY A 1 94 ? -0.860 9.228 5.876 1.00 89.31 94 GLY A C 1
ATOM 766 O O . GLY A 1 94 ? 0.024 9.171 6.734 1.00 89.31 94 GLY A O 1
ATOM 767 N N . TYR A 1 95 ? -0.939 8.347 4.885 1.00 93.38 95 TYR A N 1
ATOM 768 C CA . TYR A 1 95 ? 0.014 7.260 4.684 1.00 93.38 95 TYR A CA 1
ATOM 769 C C . TYR A 1 95 ? 0.487 7.217 3.232 1.00 93.38 95 TYR A C 1
ATOM 771 O O . TYR A 1 95 ? -0.284 7.443 2.302 1.00 93.38 95 TYR A O 1
ATOM 779 N N . ILE A 1 96 ? 1.759 6.889 3.035 1.00 94.31 96 ILE A N 1
ATOM 780 C CA . ILE A 1 96 ? 2.321 6.562 1.726 1.00 94.31 96 ILE A CA 1
ATOM 781 C C . ILE A 1 96 ? 2.587 5.066 1.694 1.00 94.31 96 ILE A C 1
ATOM 783 O O . ILE A 1 96 ? 3.211 4.520 2.608 1.00 94.31 96 ILE A O 1
ATOM 787 N N . ILE A 1 97 ? 2.138 4.417 0.624 1.00 94.88 97 ILE A N 1
ATOM 788 C CA . ILE A 1 97 ? 2.404 3.007 0.352 1.00 94.88 97 ILE A CA 1
ATOM 789 C C . ILE A 1 97 ? 3.137 2.875 -0.970 1.00 94.88 97 ILE A C 1
ATOM 791 O O . ILE A 1 97 ? 2.773 3.503 -1.959 1.00 94.88 97 ILE A O 1
ATOM 795 N N . GLU A 1 98 ? 4.176 2.049 -0.995 1.00 95.06 98 GLU A N 1
ATOM 796 C CA . GLU A 1 98 ? 5.019 1.847 -2.162 1.00 95.06 98 GLU A CA 1
ATOM 797 C C . GLU A 1 98 ? 5.241 0.362 -2.458 1.00 95.06 98 GLU A C 1
ATOM 799 O O . GLU A 1 98 ? 5.426 -0.446 -1.548 1.00 95.06 98 GLU A O 1
ATOM 804 N N . CYS A 1 99 ? 5.290 0.025 -3.746 1.00 93.81 99 CYS A N 1
ATOM 805 C CA . CYS A 1 99 ? 5.740 -1.269 -4.267 1.00 93.81 99 CYS A CA 1
ATOM 806 C C . CYS A 1 99 ? 6.924 -1.047 -5.213 1.00 93.81 99 CYS A C 1
ATOM 808 O O . CYS A 1 99 ? 6.978 -0.048 -5.934 1.00 93.81 99 CYS A O 1
ATOM 810 N N . GLY A 1 100 ? 7.888 -1.969 -5.218 1.00 92.12 100 GLY A N 1
ATOM 811 C CA . GLY A 1 100 ? 9.040 -1.941 -6.120 1.00 92.12 100 GLY A CA 1
ATOM 812 C C . GLY A 1 100 ? 10.185 -1.015 -5.700 1.00 92.12 100 GLY A C 1
ATOM 813 O O . GLY A 1 100 ? 11.337 -1.297 -6.028 1.00 92.12 100 GLY A O 1
ATOM 814 N N . ARG A 1 101 ? 9.966 0.048 -4.907 1.00 90.12 101 ARG A N 1
ATOM 815 C CA . ARG A 1 101 ? 11.059 0.970 -4.506 1.00 90.12 101 ARG A CA 1
ATOM 816 C C . ARG A 1 101 ? 12.285 0.242 -3.946 1.00 90.12 101 ARG A C 1
ATOM 818 O O . ARG A 1 101 ? 13.413 0.618 -4.266 1.00 90.12 101 ARG A O 1
ATOM 825 N N . TYR A 1 102 ? 12.058 -0.801 -3.154 1.00 85.56 102 TYR A N 1
ATOM 826 C CA . TYR A 1 102 ? 13.104 -1.552 -2.462 1.00 85.56 102 TYR A CA 1
ATOM 827 C C . TYR A 1 102 ? 13.579 -2.801 -3.189 1.00 85.56 102 TYR A C 1
ATOM 829 O O . TYR A 1 102 ? 14.613 -3.355 -2.822 1.00 85.56 102 TYR A O 1
ATOM 837 N N . ASN A 1 103 ? 12.888 -3.209 -4.247 1.00 86.94 103 ASN A N 1
ATOM 838 C CA . ASN A 1 103 ? 13.325 -4.303 -5.089 1.00 86.94 103 ASN A CA 1
ATOM 839 C C . ASN A 1 103 ? 14.332 -3.781 -6.133 1.00 86.94 103 ASN A C 1
ATOM 841 O O . ASN A 1 103 ? 13.911 -3.100 -7.073 1.00 86.94 103 ASN A O 1
ATOM 845 N N . PRO A 1 104 ? 15.640 -4.100 -6.037 1.00 86.12 104 PRO A N 1
ATOM 846 C CA . PRO A 1 104 ? 16.654 -3.603 -6.973 1.00 86.12 104 PRO A CA 1
ATOM 847 C C . PRO A 1 104 ? 16.462 -4.104 -8.412 1.00 86.12 104 PRO A C 1
ATOM 849 O O . PRO A 1 104 ? 17.071 -3.558 -9.325 1.00 86.12 104 PRO A O 1
ATOM 852 N N . HIS A 1 105 ? 15.618 -5.117 -8.621 1.00 88.31 105 HIS A N 1
ATOM 853 C CA . HIS A 1 105 ? 15.325 -5.705 -9.928 1.00 88.31 105 HIS A CA 1
ATOM 854 C C . HIS A 1 105 ? 14.026 -5.191 -10.558 1.00 88.31 105 HIS A C 1
ATOM 856 O O . HIS A 1 105 ? 13.734 -5.521 -11.704 1.00 88.31 105 HIS A O 1
ATOM 862 N N . SER A 1 106 ? 13.242 -4.392 -9.834 1.00 88.62 106 SER A N 1
ATOM 863 C CA . SER A 1 106 ? 12.082 -3.710 -10.409 1.00 88.62 106 SER A CA 1
ATOM 864 C C . SER A 1 106 ? 12.500 -2.359 -10.980 1.00 88.62 106 SER A C 1
ATOM 866 O O . SER A 1 106 ? 13.228 -1.608 -10.331 1.00 88.62 106 SER A O 1
ATOM 868 N N . GLU A 1 107 ? 12.028 -2.039 -12.180 1.00 91.19 107 GLU A N 1
ATOM 869 C CA . GLU A 1 107 ? 12.230 -0.717 -12.784 1.00 91.19 107 GLU A CA 1
ATOM 870 C C . GLU A 1 107 ? 11.169 0.287 -12.312 1.00 91.19 107 GLU A C 1
ATOM 872 O O . GLU A 1 107 ? 11.460 1.466 -12.114 1.00 91.19 107 GLU A O 1
ATOM 877 N N . ASN A 1 108 ? 9.947 -0.196 -12.088 1.00 92.00 108 ASN A N 1
ATOM 878 C CA . ASN A 1 108 ? 8.802 0.635 -11.740 1.00 92.00 108 ASN A CA 1
ATOM 879 C C . ASN A 1 108 ? 8.649 0.749 -10.222 1.00 92.00 108 A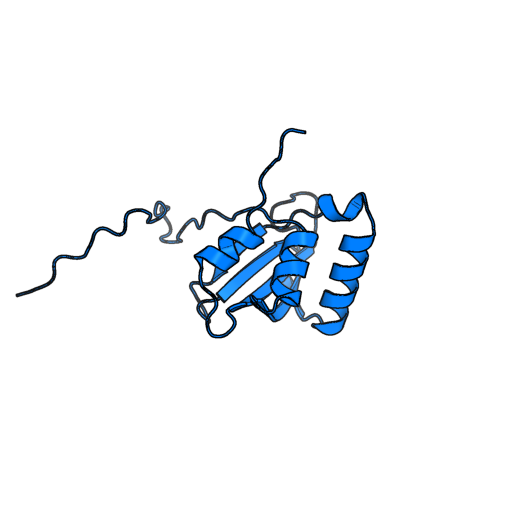SN A C 1
ATOM 881 O O . ASN A 1 108 ? 8.872 -0.215 -9.486 1.00 92.00 108 ASN A O 1
ATOM 885 N N . ILE A 1 109 ? 8.200 1.914 -9.772 1.00 93.38 109 ILE A N 1
ATOM 886 C CA . ILE A 1 109 ? 7.744 2.173 -8.411 1.00 93.38 109 ILE A CA 1
ATOM 887 C C . ILE A 1 109 ? 6.295 2.622 -8.497 1.00 93.38 109 ILE A C 1
ATOM 889 O O . ILE A 1 109 ? 5.999 3.616 -9.159 1.00 93.38 109 ILE A O 1
ATOM 893 N N . ILE A 1 110 ? 5.413 1.903 -7.812 1.00 95.25 110 ILE A N 1
ATOM 894 C CA . ILE A 1 110 ? 4.040 2.354 -7.584 1.00 95.25 110 ILE A CA 1
ATOM 895 C C . ILE A 1 110 ? 4.034 3.052 -6.231 1.00 95.25 110 ILE A C 1
ATOM 897 O O . ILE A 1 110 ? 4.449 2.439 -5.249 1.00 95.25 110 ILE A O 1
ATOM 901 N N . THR A 1 111 ? 3.569 4.296 -6.183 1.00 95.25 111 THR A N 1
ATOM 902 C CA . THR A 1 111 ? 3.411 5.089 -4.961 1.00 95.25 111 THR A CA 1
ATOM 903 C C . THR A 1 111 ? 1.943 5.476 -4.820 1.00 95.25 111 THR A C 1
ATOM 905 O O . THR A 1 111 ? 1.349 6.067 -5.719 1.00 95.25 111 THR A O 1
ATOM 908 N N . VAL A 1 112 ? 1.346 5.123 -3.688 1.00 96.12 112 VAL A N 1
ATOM 909 C CA . VAL A 1 112 ? -0.056 5.364 -3.357 1.00 96.12 112 VAL A CA 1
ATOM 910 C C . VAL A 1 112 ? -0.095 6.302 -2.163 1.00 96.12 112 VAL A C 1
ATOM 912 O O . VAL A 1 112 ? 0.457 5.997 -1.108 1.00 96.12 112 VAL A O 1
ATOM 915 N N . TYR A 1 113 ? -0.758 7.436 -2.337 1.00 95.12 113 TYR A N 1
ATOM 916 C CA . TYR A 1 113 ? -1.000 8.410 -1.284 1.00 95.12 113 TYR A CA 1
ATOM 917 C C . TYR A 1 113 ? -2.388 8.159 -0.711 1.00 95.12 113 TYR A C 1
ATOM 919 O O . TYR A 1 113 ? -3.381 8.150 -1.448 1.00 95.12 113 TYR A O 1
ATOM 927 N N . LEU A 1 114 ? -2.445 7.949 0.597 1.00 95.06 114 LEU A N 1
ATOM 928 C CA . LEU A 1 114 ? -3.646 7.602 1.337 1.00 95.06 114 LEU A CA 1
ATOM 929 C C . LEU A 1 114 ? -3.959 8.683 2.363 1.00 95.06 114 LEU A C 1
ATOM 931 O O . LEU A 1 114 ? -3.068 9.171 3.056 1.00 95.06 114 LEU A O 1
ATOM 935 N N . GLU A 1 115 ? -5.235 9.011 2.479 1.00 93.81 115 GLU A N 1
ATOM 936 C CA . GLU A 1 115 ? -5.774 9.877 3.524 1.00 93.81 115 GLU A CA 1
ATOM 937 C C . GLU A 1 115 ? -6.465 9.026 4.592 1.00 93.81 115 GLU A C 1
ATOM 939 O O . GLU A 1 115 ? -7.064 7.992 4.283 1.00 93.81 115 GLU A O 1
ATOM 944 N N . VAL A 1 116 ? -6.349 9.447 5.851 1.00 93.69 116 VAL A N 1
ATOM 945 C CA . VAL A 1 116 ? -7.005 8.802 6.995 1.00 93.69 116 VAL A CA 1
ATOM 946 C C . VAL A 1 116 ? -8.475 9.204 7.006 1.00 93.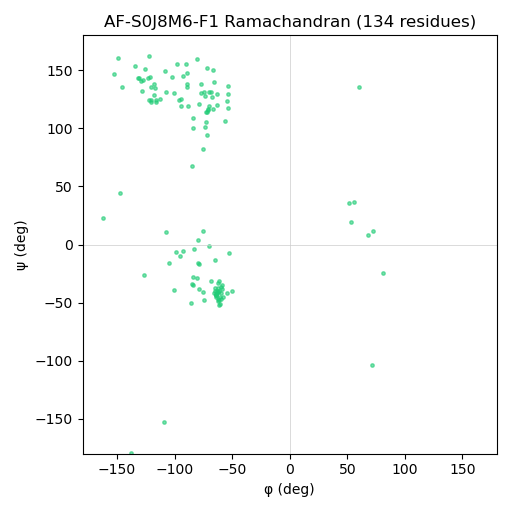69 116 VAL A C 1
ATOM 948 O O . VAL A 1 116 ? -8.791 10.388 6.902 1.00 93.69 116 VAL A O 1
ATOM 951 N N . ALA A 1 117 ? -9.378 8.232 7.120 1.00 91.81 117 ALA A N 1
ATOM 952 C CA . ALA A 1 117 ? -10.802 8.526 7.212 1.00 91.81 117 ALA A CA 1
ATOM 953 C C . ALA A 1 117 ? -11.179 9.132 8.574 1.00 91.81 117 ALA A C 1
ATOM 955 O O . ALA A 1 117 ? -10.569 8.825 9.603 1.00 91.81 117 ALA A O 1
ATOM 956 N N . ASP A 1 118 ? -12.243 9.938 8.591 1.00 85.88 118 ASP A N 1
ATOM 957 C CA . ASP A 1 118 ? -12.753 10.562 9.811 1.00 85.88 118 ASP A CA 1
ATOM 958 C C . ASP A 1 118 ? -13.014 9.515 10.909 1.00 85.88 118 ASP A C 1
ATOM 960 O O . ASP A 1 118 ? -13.734 8.536 10.699 1.00 85.88 118 ASP A O 1
ATOM 964 N N . ASN A 1 119 ? -12.483 9.763 12.110 1.00 86.25 119 ASN A N 1
ATOM 965 C CA . ASN A 1 119 ? -12.560 8.892 13.295 1.00 86.25 119 ASN A CA 1
ATOM 966 C C . ASN A 1 119 ? -11.704 7.613 13.260 1.00 86.25 119 ASN A C 1
ATOM 968 O O . ASN A 1 119 ? -11.878 6.767 14.133 1.00 86.25 119 ASN A O 1
ATOM 972 N N . THR A 1 120 ? -10.779 7.476 12.311 1.00 91.25 120 THR A N 1
ATOM 973 C CA . THR A 1 120 ? -9.798 6.381 12.313 1.00 91.25 120 THR A CA 1
ATOM 974 C C . THR A 1 120 ? -8.545 6.779 13.090 1.00 91.25 120 THR A C 1
ATOM 976 O O . THR A 1 120 ? -8.043 7.895 12.958 1.00 91.25 120 THR A O 1
ATOM 979 N N . THR A 1 121 ? -8.021 5.859 13.897 1.00 91.00 121 THR A N 1
ATOM 980 C CA . THR A 1 121 ? -6.788 6.048 14.674 1.00 91.00 121 THR A CA 1
ATOM 981 C C . THR A 1 121 ? -5.560 5.441 13.988 1.00 91.00 121 THR A C 1
ATOM 983 O O . THR A 1 121 ? -5.650 4.475 13.224 1.00 91.00 121 THR A O 1
ATOM 986 N N . ASP A 1 122 ? -4.375 5.966 14.307 1.00 89.00 122 ASP A N 1
ATOM 987 C CA . ASP A 1 122 ? -3.106 5.401 13.835 1.00 89.00 122 ASP A CA 1
ATOM 988 C C . ASP A 1 122 ? -2.899 3.964 14.341 1.00 89.00 122 ASP A C 1
ATOM 990 O O . ASP A 1 122 ? -2.284 3.141 13.660 1.00 89.00 122 ASP A O 1
ATOM 994 N N . GLU A 1 123 ? -3.411 3.627 15.525 1.00 90.62 123 GLU A N 1
ATOM 995 C CA . GLU A 1 123 ? -3.387 2.270 16.068 1.00 90.62 123 GLU A CA 1
ATOM 996 C C . GLU A 1 123 ? -4.216 1.298 15.221 1.00 90.62 123 GLU A C 1
ATOM 998 O O . GLU A 1 123 ? -3.747 0.196 14.931 1.00 90.62 123 GLU A O 1
ATOM 1003 N N . GLU A 1 124 ? -5.414 1.697 14.787 1.00 93.06 124 GLU A N 1
ATOM 1004 C CA . GLU A 1 124 ? -6.270 0.882 13.914 1.00 93.06 124 GLU A CA 1
ATOM 1005 C C . GLU A 1 124 ? -5.624 0.656 12.548 1.00 93.06 124 GLU A C 1
ATOM 1007 O O . GLU A 1 124 ? -5.584 -0.478 12.064 1.00 93.06 124 GLU A O 1
ATOM 1012 N N . ILE A 1 125 ? -5.040 1.707 11.966 1.00 93.75 125 ILE A N 1
ATOM 1013 C CA . ILE A 1 125 ? -4.331 1.618 10.685 1.00 93.75 125 ILE A CA 1
ATOM 1014 C C . ILE A 1 125 ? -3.110 0.711 10.802 1.00 93.75 125 ILE A C 1
ATOM 1016 O O . ILE A 1 125 ? -2.878 -0.156 9.960 1.00 93.75 125 ILE A O 1
ATOM 1020 N N . ASN A 1 126 ? -2.322 0.871 11.863 1.00 91.69 126 ASN A N 1
ATOM 1021 C CA . ASN A 1 126 ? -1.160 0.020 12.064 1.00 91.69 126 ASN A CA 1
ATOM 1022 C C . ASN A 1 126 ? -1.554 -1.433 12.305 1.00 91.69 126 ASN A C 1
ATOM 1024 O O . ASN A 1 126 ? -0.879 -2.314 11.791 1.00 91.69 126 ASN A O 1
ATOM 1028 N N . LYS A 1 127 ? -2.646 -1.689 13.028 1.00 93.19 127 LYS A N 1
ATOM 1029 C CA . LYS A 1 127 ? -3.139 -3.047 13.257 1.00 93.19 127 LYS A CA 1
ATOM 1030 C C . LYS A 1 127 ? -3.568 -3.735 11.961 1.00 93.19 127 LYS A C 1
ATOM 1032 O O . LYS A 1 127 ? -3.313 -4.924 11.814 1.00 93.19 127 LYS A O 1
ATOM 1037 N N . ILE A 1 128 ? -4.222 -3.019 11.043 1.00 95.06 128 ILE A N 1
ATOM 1038 C CA . ILE A 1 128 ? -4.677 -3.623 9.785 1.00 95.06 128 ILE A CA 1
ATOM 1039 C C . ILE A 1 128 ? -3.546 -3.763 8.762 1.00 95.06 128 ILE A C 1
ATOM 1041 O O . ILE A 1 128 ? -3.482 -4.773 8.070 1.00 95.06 128 ILE A O 1
ATOM 1045 N N . LEU A 1 129 ? -2.636 -2.785 8.678 1.00 94.31 129 LEU A N 1
ATOM 1046 C CA . LEU A 1 129 ? -1.577 -2.780 7.668 1.00 94.31 129 LEU A CA 1
ATOM 1047 C C . LEU A 1 129 ? -0.346 -3.599 8.057 1.00 94.31 129 LEU A C 1
ATOM 1049 O O . LEU A 1 129 ? 0.367 -4.047 7.162 1.00 94.31 129 LEU A O 1
ATOM 1053 N N . LEU A 1 130 ? -0.034 -3.765 9.342 1.00 93.00 130 LEU A N 1
ATOM 1054 C CA . LEU A 1 130 ? 1.225 -4.385 9.747 1.00 93.00 130 LEU A CA 1
ATOM 1055 C C . LEU A 1 130 ? 1.265 -5.858 9.336 1.00 93.00 130 LEU A C 1
ATOM 1057 O O . LEU A 1 130 ? 0.485 -6.673 9.821 1.00 93.00 130 LEU A O 1
ATOM 1061 N N . PHE A 1 131 ? 2.199 -6.214 8.458 1.00 87.50 131 PHE A N 1
ATOM 1062 C CA . PHE A 1 131 ? 2.498 -7.613 8.184 1.00 87.50 131 PHE A CA 1
ATOM 1063 C C . PHE A 1 131 ? 3.137 -8.269 9.414 1.00 87.50 131 PHE A C 1
ATOM 1065 O O 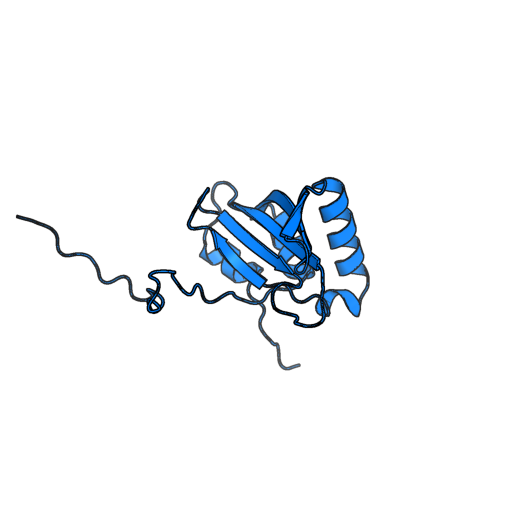. PHE A 1 131 ? 4.169 -7.800 9.904 1.00 87.50 131 PHE A O 1
ATOM 1072 N N . GLU A 1 132 ? 2.558 -9.384 9.850 1.00 84.56 132 GLU A N 1
ATOM 1073 C CA . GLU A 1 132 ? 3.092 -10.259 10.890 1.00 84.56 132 GLU A CA 1
ATOM 1074 C C . GLU A 1 132 ? 3.259 -11.662 10.300 1.00 84.56 132 GLU A C 1
ATOM 1076 O O . GLU A 1 132 ? 2.318 -12.238 9.750 1.00 84.56 132 GLU A O 1
ATOM 1081 N 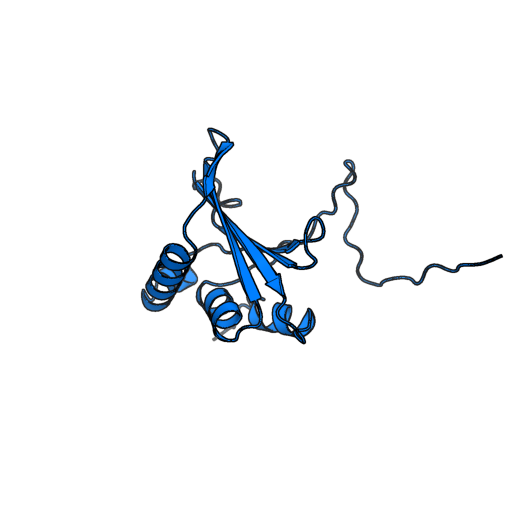N . GLU A 1 133 ? 4.475 -12.204 10.377 1.00 72.31 133 GLU A N 1
ATOM 1082 C CA . GLU A 1 133 ? 4.735 -13.588 9.990 1.00 72.31 133 GLU A CA 1
ATOM 1083 C C . GLU A 1 133 ? 4.095 -14.493 11.045 1.00 72.31 133 GLU A C 1
ATOM 1085 O O . GLU A 1 133 ? 4.447 -14.441 12.223 1.00 72.31 133 GLU A O 1
ATOM 1090 N N . THR A 1 134 ? 3.098 -15.269 10.632 1.00 64.44 134 THR A N 1
ATOM 1091 C CA . THR A 1 134 ? 2.457 -16.265 11.489 1.00 64.44 134 THR A CA 1
ATOM 1092 C C . THR A 1 134 ? 3.145 -17.600 11.244 1.00 64.44 134 THR A C 1
ATOM 1094 O O . THR A 1 134 ? 3.186 -18.083 10.116 1.00 64.44 134 THR A O 1
ATOM 1097 N N . GLU A 1 135 ? 3.738 -18.167 12.295 1.00 53.25 135 GLU A N 1
ATOM 1098 C CA . GLU A 1 135 ? 4.217 -19.550 12.276 1.00 53.25 135 GLU A CA 1
ATOM 1099 C C . GLU A 1 135 ? 2.981 -20.464 12.331 1.00 53.25 135 GLU A C 1
ATOM 1101 O O . GLU A 1 135 ? 2.314 -20.535 13.366 1.00 53.25 135 GLU A O 1
ATOM 1106 N N . GLU A 1 136 ? 2.626 -21.090 11.204 1.00 47.66 136 GLU A N 1
ATOM 1107 C CA . GLU A 1 136 ? 1.667 -22.209 11.161 1.00 47.66 136 GLU A CA 1
ATOM 1108 C C . GLU A 1 136 ? 2.318 -23.530 11.596 1.00 47.66 136 GLU A C 1
ATOM 1110 O O . GLU A 1 136 ? 3.467 -23.806 11.173 1.00 47.66 136 GLU A O 1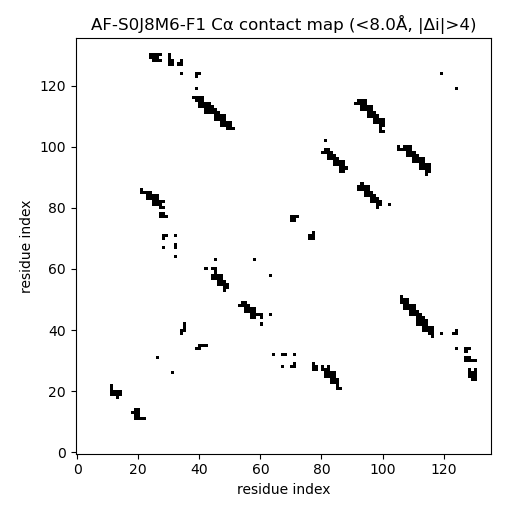
#

Secondary structure (DSSP, 8-state):
--------TTPPPBPTTS-B---PEE--HHHHHHHHHTTSEEEEEEEEEETTT--EEE--HHHHHHHHHHHHHTGGGTTTS--EEEEETTTTSEEEEEESTT-TT--EEEEEEEEEPTT--HHHHHHHH-------

Foldseek 3Di:
DDDDDDDPPDQADQDPVRDRPFPWFWFFLVLVLCCPVVQQKDWDWKWKAFPVPRDIDTDDPVVVSVVSVVQCVVPPSRRVWTKIKDQDPDDARWMKIWTPPPPPPDRMIMITTIHGGPPHDPVNSCVSGHDDDDDD

Sequence (136 aa):
MILSGGVYPNMPPITRRGVYKTMRRRTTTKQLLEAITNNLLQVRKIECSYKSSNQINELSKEIFLDNLAFINESGVFANFIDWHYERDLSENDGYIIECGRYNPHSENIITVYLEVADNTTDEEINKILLFEETEE

Nearest PDB structures (foldseek):
  4oqi-assembly1_A  TM=4.012E-01  e=1.368E+00  Escherichia coli
  4n7s-assembly2_D  TM=4.639E-01  e=3.300E+00  Pseudomonas aeruginosa PAO1
  4c6y-assembly2_B  TM=4.435E-01  e=3.711E+00  synthetic construct
  1bj7-assembly1_A  TM=2.099E-01  e=2.188E+00  Bos taurus
  4ra7-assembly1_A  TM=1.906E-01  e=2.460E+00  Lancefieldella parvula DSM 20469

Mean predicted aligned error: 9.27 Å

Solvent-accessible surface area (backbone atoms only — not comparable to full-atom values): 8009 Å² total; per-residue (Å²): 135,89,76,88,77,77,82,69,95,77,74,64,69,73,43,101,79,76,50,72,53,74,79,66,40,48,32,37,43,55,30,51,49,49,35,42,76,71,56,45,33,41,85,73,48,38,37,40,31,34,75,89,75,70,49,74,43,79,50,61,67,68,62,51,50,54,50,46,52,50,39,43,71,56,54,77,57,18,75,64,50,65,33,32,36,42,75,31,87,82,83,70,77,20,33,37,37,36,31,32,77,86,42,90,86,47,56,52,26,44,40,37,38,30,35,63,30,92,94,57,50,73,66,59,53,48,64,50,34,53,62,72,94,74,89,128